Protein AF-A0A9D9EZY3-F1 (afdb_monomer_lite)

Foldseek 3Di:
DDKDKDFDDPVRLVLLLLLVLLLVQLPAPQLVVAPPVSNVVSVVLSVLSVVQNVCCLVVVDGDVVSSVVNVVVLVVQVPDDQVRCVSGPAGSVCSSVDDDPQKDKDWDQDPVVRFIWIWIAGSVRSMIIIGTD

Secondary structure (DSSP, 8-state):
---EEEE--HHHHHHHHHHHHHHHHTT-GGGGGS-HHHHHHHHHHHHHHHHHHHHHHHHS---HHHHHHHHHHHHHHHHS-GGGGTT-SS-GGGGGG-PPPSSEEEEEEETTTTEEEEEEEETTTTEEEEEE-

Sequence (133 aa):
MKPTTKILNDRDKILFEKALKFYFFARQVDVKKLSKDVGERLHYTGSVAYSLVITCAKTGSLKIEYMDFLNQELKTMLSSDEKIYQPLQIKPSEIDDIELMKETKISFFDEDEQADSELLYYPTQNVLELKKL

pLDDT: mean 91.63, std 5.87, range [51.66, 96.12]

Structure (mmCIF, N/CA/C/O backbone):
data_AF-A0A9D9EZY3-F1
#
_entry.id   AF-A0A9D9EZY3-F1
#
loop_
_atom_site.group_PDB
_atom_site.id
_atom_site.type_symbol
_atom_site.label_atom_id
_atom_site.label_alt_id
_atom_site.label_comp_id
_atom_site.label_asym_id
_atom_site.label_entity_id
_atom_site.label_seq_id
_atom_site.pdbx_PDB_ins_code
_atom_site.Cartn_x
_atom_site.Cartn_y
_atom_site.Cartn_z
_atom_site.occupancy
_atom_site.B_iso_or_equiv
_atom_site.auth_seq_id
_atom_site.auth_comp_id
_atom_site.auth_asym_id
_atom_site.auth_atom_id
_atom_site.pdbx_PDB_model_num
ATOM 1 N N . MET A 1 1 ? 6.772 9.356 -23.749 1.00 51.66 1 MET A N 1
ATOM 2 C CA . MET A 1 1 ? 7.873 8.417 -23.403 1.00 51.66 1 MET A CA 1
ATOM 3 C C . MET A 1 1 ? 7.312 7.005 -23.317 1.00 51.66 1 MET A C 1
ATOM 5 O O . MET A 1 1 ? 6.112 6.871 -23.126 1.00 51.66 1 MET A O 1
ATOM 9 N N . LYS A 1 2 ? 8.138 5.967 -23.506 1.00 57.28 2 LYS A N 1
ATOM 10 C CA . LYS A 1 2 ? 7.687 4.576 -23.340 1.00 57.28 2 LYS A CA 1
ATOM 11 C C . LYS A 1 2 ? 7.431 4.286 -21.852 1.00 57.28 2 LYS A C 1
ATOM 13 O O . LYS A 1 2 ? 8.177 4.823 -21.034 1.00 57.28 2 LYS A O 1
ATOM 18 N N . PRO A 1 3 ? 6.418 3.474 -21.512 1.00 70.69 3 PRO A N 1
ATOM 19 C CA . PRO A 1 3 ? 6.206 3.039 -20.139 1.00 70.69 3 PRO A CA 1
ATOM 20 C C . PRO A 1 3 ? 7.432 2.300 -19.604 1.00 70.69 3 PRO A C 1
ATOM 22 O O . PRO A 1 3 ? 8.080 1.546 -20.336 1.00 70.69 3 PRO A O 1
ATOM 25 N N . THR A 1 4 ? 7.741 2.518 -18.329 1.00 85.06 4 THR A N 1
ATOM 26 C CA . THR A 1 4 ? 8.796 1.774 -17.637 1.00 85.06 4 THR A CA 1
ATOM 27 C C . THR A 1 4 ? 8.178 0.508 -17.065 1.00 85.06 4 THR A C 1
ATOM 29 O O . THR A 1 4 ? 7.410 0.574 -16.109 1.00 85.06 4 THR A O 1
ATOM 32 N N . THR A 1 5 ? 8.510 -0.642 -17.649 1.00 89.19 5 THR A N 1
ATOM 33 C CA . THR A 1 5 ? 8.080 -1.954 -17.152 1.00 89.19 5 THR A CA 1
ATOM 34 C C . THR A 1 5 ? 9.163 -2.567 -16.269 1.00 89.19 5 THR A C 1
ATOM 36 O O . THR A 1 5 ? 10.340 -2.583 -16.636 1.00 89.19 5 THR A O 1
ATOM 39 N N . LYS A 1 6 ? 8.774 -3.099 -15.112 1.00 89.56 6 LYS A N 1
ATOM 40 C CA . LYS A 1 6 ? 9.639 -3.838 -14.190 1.00 89.56 6 LYS A CA 1
ATOM 41 C C . LYS A 1 6 ? 8.985 -5.166 -13.823 1.00 89.56 6 LYS A C 1
ATOM 43 O O . LYS A 1 6 ? 7.776 -5.228 -13.628 1.00 89.56 6 LYS A O 1
ATOM 48 N N . ILE A 1 7 ? 9.797 -6.211 -13.707 1.00 91.38 7 ILE A N 1
ATOM 49 C CA . ILE A 1 7 ? 9.372 -7.527 -13.221 1.00 91.38 7 ILE A CA 1
ATOM 50 C C . ILE A 1 7 ? 9.965 -7.697 -11.825 1.00 91.38 7 ILE A C 1
ATOM 52 O O . ILE A 1 7 ? 11.183 -7.611 -11.659 1.00 91.38 7 ILE A O 1
ATOM 56 N N . LEU A 1 8 ? 9.113 -7.897 -10.825 1.00 91.38 8 LEU A N 1
ATOM 57 C CA . LEU A 1 8 ? 9.537 -8.129 -9.449 1.00 91.38 8 LEU A CA 1
ATOM 58 C C . LEU A 1 8 ? 9.964 -9.588 -9.267 1.00 91.38 8 LEU A C 1
ATOM 60 O O . LEU A 1 8 ? 9.291 -10.506 -9.737 1.00 91.38 8 LEU A O 1
ATOM 64 N N . ASN A 1 9 ? 11.062 -9.803 -8.540 1.00 91.06 9 ASN A N 1
ATOM 65 C CA . ASN A 1 9 ? 11.367 -11.128 -7.997 1.00 91.06 9 ASN A CA 1
ATOM 66 C C . ASN A 1 9 ? 10.397 -11.466 -6.847 1.00 91.06 9 ASN A C 1
ATOM 68 O O . ASN A 1 9 ? 9.703 -10.587 -6.338 1.00 91.06 9 ASN A O 1
ATOM 72 N N . ASP A 1 10 ? 10.368 -12.725 -6.409 1.00 90.38 10 ASP A N 1
ATOM 73 C CA . ASP A 1 10 ? 9.402 -13.189 -5.401 1.00 90.38 10 ASP A CA 1
ATOM 74 C C . ASP A 1 10 ? 9.499 -12.435 -4.069 1.00 90.38 10 ASP A C 1
ATOM 76 O O . ASP A 1 10 ? 8.483 -12.112 -3.454 1.00 90.38 10 ASP A O 1
ATOM 80 N N . ARG A 1 11 ? 10.718 -12.101 -3.630 1.00 89.81 11 ARG A N 1
ATOM 81 C CA . ARG A 1 11 ? 10.928 -11.334 -2.398 1.00 89.81 11 ARG A CA 1
ATOM 82 C C . ARG A 1 11 ? 10.359 -9.924 -2.534 1.00 89.81 11 ARG A C 1
ATOM 84 O O . ARG A 1 11 ? 9.598 -9.488 -1.672 1.00 89.81 11 ARG A O 1
ATOM 91 N N . ASP A 1 12 ? 10.741 -9.209 -3.585 1.00 90.31 12 ASP A N 1
ATOM 92 C CA . ASP A 1 12 ? 10.307 -7.831 -3.808 1.00 90.31 12 ASP A CA 1
ATOM 93 C C . ASP A 1 12 ? 8.806 -7.771 -4.071 1.00 90.31 12 ASP A C 1
ATOM 95 O O . ASP A 1 12 ? 8.153 -6.847 -3.600 1.00 90.31 12 ASP A O 1
ATOM 99 N N . LYS A 1 13 ? 8.239 -8.792 -4.722 1.00 92.19 13 LYS A N 1
ATOM 100 C CA . LYS A 1 13 ? 6.794 -8.968 -4.868 1.00 92.19 13 LYS A CA 1
ATOM 101 C C . LYS A 1 13 ? 6.101 -8.971 -3.509 1.00 92.19 13 LYS A C 1
ATOM 103 O O . LYS A 1 13 ? 5.227 -8.143 -3.289 1.00 92.19 13 LYS A O 1
ATOM 108 N N . ILE A 1 14 ? 6.502 -9.856 -2.595 1.00 91.31 14 ILE A N 1
ATOM 109 C CA . ILE A 1 14 ? 5.865 -9.984 -1.272 1.00 91.31 14 ILE A CA 1
ATOM 110 C C . ILE A 1 14 ? 5.897 -8.650 -0.518 1.00 91.31 14 ILE A C 1
ATOM 112 O O . ILE A 1 14 ? 4.894 -8.211 0.042 1.00 91.31 14 ILE A O 1
ATOM 116 N N . LEU A 1 15 ? 7.053 -7.987 -0.510 1.00 91.62 15 LEU A N 1
ATOM 117 C CA . LEU A 1 15 ? 7.231 -6.721 0.202 1.00 91.62 15 LEU A CA 1
ATOM 118 C C . LEU A 1 15 ? 6.439 -5.580 -0.456 1.00 91.62 15 LEU A C 1
ATOM 120 O O . LEU A 1 15 ? 5.837 -4.763 0.241 1.00 91.62 15 LEU A O 1
ATOM 124 N N . PHE A 1 16 ? 6.405 -5.544 -1.786 1.00 94.12 16 PHE A N 1
ATOM 125 C CA . PHE A 1 16 ? 5.642 -4.570 -2.556 1.00 94.12 16 PHE A CA 1
ATOM 126 C C . PHE A 1 16 ? 4.131 -4.738 -2.355 1.00 94.12 16 PHE A C 1
ATOM 128 O O . PHE A 1 16 ? 3.434 -3.763 -2.077 1.00 94.12 16 PHE A O 1
ATOM 135 N N . GLU A 1 17 ? 3.622 -5.970 -2.425 1.00 95.06 17 GLU A N 1
ATOM 136 C CA . GLU A 1 17 ? 2.214 -6.274 -2.157 1.00 95.06 17 GLU A CA 1
ATOM 137 C C . GLU A 1 17 ? 1.835 -5.897 -0.725 1.00 95.06 17 GLU A C 1
ATOM 139 O O . GLU A 1 17 ? 0.780 -5.304 -0.511 1.00 95.06 17 GLU A O 1
ATOM 144 N N . LYS A 1 18 ? 2.713 -6.145 0.254 1.00 93.44 18 LYS A N 1
ATOM 145 C CA . LYS A 1 18 ? 2.489 -5.712 1.638 1.00 93.44 18 LYS A CA 1
ATOM 146 C C . LYS A 1 18 ? 2.330 -4.194 1.745 1.00 93.44 18 LYS A C 1
ATOM 148 O O . LYS A 1 18 ? 1.418 -3.723 2.421 1.00 93.44 18 LYS A O 1
ATOM 153 N N . ALA A 1 19 ? 3.178 -3.427 1.059 1.00 94.81 19 ALA A N 1
ATOM 154 C CA . ALA A 1 19 ? 3.069 -1.971 1.017 1.00 94.81 19 ALA A CA 1
ATOM 155 C C . ALA A 1 19 ? 1.764 -1.512 0.340 1.00 94.81 19 ALA A C 1
ATOM 157 O O . ALA A 1 19 ? 1.075 -0.639 0.867 1.00 94.81 19 ALA A O 1
ATOM 158 N N . LEU A 1 20 ? 1.374 -2.136 -0.777 1.00 95.38 20 LEU A N 1
ATOM 159 C CA . LEU A 1 20 ? 0.104 -1.852 -1.458 1.00 95.38 20 LEU A CA 1
ATOM 160 C C . LEU A 1 20 ? -1.114 -2.115 -0.569 1.00 95.38 20 LEU A C 1
ATOM 162 O O . LEU A 1 20 ? -2.001 -1.268 -0.469 1.00 95.38 20 LEU A O 1
ATOM 166 N N . LYS A 1 21 ? -1.161 -3.269 0.096 1.00 95.75 21 LYS A N 1
ATOM 167 C CA . LYS A 1 21 ? -2.257 -3.620 1.008 1.00 95.75 21 LYS A CA 1
ATOM 168 C C . LYS A 1 21 ? -2.369 -2.603 2.141 1.00 95.75 21 LYS A C 1
ATOM 170 O O . LYS A 1 21 ? -3.463 -2.128 2.435 1.00 95.75 21 LYS A O 1
ATOM 175 N N . PHE A 1 22 ? -1.236 -2.178 2.701 1.00 95.44 22 PHE A N 1
ATOM 176 C CA . PHE A 1 22 ? -1.2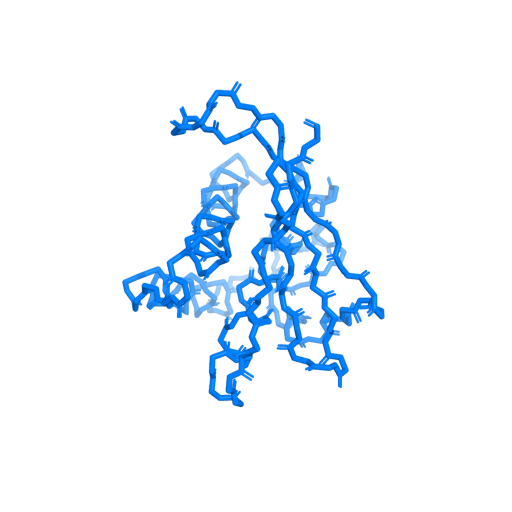02 -1.114 3.705 1.00 95.44 22 PHE A CA 1
ATOM 177 C C . PHE A 1 22 ? -1.732 0.221 3.189 1.00 95.44 22 PHE A C 1
ATOM 179 O O . PHE A 1 22 ? -2.495 0.901 3.877 1.00 95.44 22 PHE A O 1
ATOM 186 N N . TYR A 1 23 ? -1.330 0.598 1.975 1.00 95.56 23 TYR A N 1
ATOM 187 C CA . TYR A 1 23 ? -1.803 1.808 1.318 1.00 95.56 23 TYR A CA 1
ATOM 188 C C . TYR A 1 23 ? -3.331 1.800 1.169 1.00 95.56 23 TYR A C 1
ATOM 190 O O . TYR A 1 23 ? -3.981 2.794 1.498 1.00 95.56 23 TYR A O 1
ATOM 198 N N . PHE A 1 24 ? -3.921 0.680 0.744 1.00 94.25 24 PHE A N 1
ATOM 199 C CA . PHE A 1 24 ? -5.378 0.554 0.638 1.00 94.25 24 PHE A CA 1
ATOM 200 C C . PHE A 1 24 ? -6.069 0.553 1.999 1.00 94.25 24 PHE A C 1
ATOM 202 O O . PHE A 1 24 ? -7.048 1.279 2.184 1.00 94.25 24 PHE A O 1
ATOM 209 N N . PHE A 1 25 ? -5.528 -0.179 2.973 1.00 95.62 25 PHE A N 1
ATOM 210 C CA . PHE A 1 25 ? -6.026 -0.190 4.346 1.00 95.62 25 PHE A CA 1
ATOM 211 C C . PHE A 1 25 ? -6.097 1.219 4.950 1.00 95.62 25 PHE A C 1
ATOM 213 O O . PHE A 1 25 ? -7.113 1.588 5.538 1.00 95.62 25 PHE A O 1
ATOM 220 N N . ALA A 1 26 ? -5.057 2.036 4.764 1.00 94.94 26 ALA A N 1
ATOM 221 C CA . ALA A 1 26 ? -4.997 3.401 5.286 1.00 94.94 26 ALA A CA 1
ATOM 222 C C . ALA A 1 26 ? -5.950 4.382 4.575 1.00 94.94 26 ALA A C 1
ATOM 224 O O . ALA A 1 26 ? -6.168 5.493 5.060 1.00 94.94 26 ALA A O 1
ATOM 225 N N . ARG A 1 27 ? -6.517 3.997 3.426 1.00 92.31 27 ARG A N 1
ATOM 226 C CA . ARG A 1 27 ? -7.409 4.833 2.603 1.00 92.31 27 ARG A CA 1
ATOM 227 C C . ARG A 1 27 ? -8.864 4.380 2.617 1.00 92.31 27 ARG A C 1
ATOM 229 O O . ARG A 1 27 ? -9.681 4.971 1.909 1.00 92.31 27 ARG A O 1
ATOM 236 N N . GLN A 1 28 ? -9.209 3.368 3.413 1.00 93.44 28 GLN A N 1
ATOM 237 C CA . GLN A 1 28 ? -10.604 2.974 3.587 1.00 93.44 28 GLN A CA 1
ATOM 238 C C . GLN A 1 28 ? -11.436 4.153 4.122 1.00 93.44 28 GLN A C 1
ATOM 240 O O . GLN A 1 28 ? -10.973 4.961 4.931 1.00 93.44 28 GLN A O 1
ATOM 245 N N . VAL A 1 29 ? -12.688 4.252 3.668 1.00 87.12 29 VAL A N 1
ATOM 246 C CA . VAL A 1 29 ? -13.569 5.404 3.939 1.00 87.12 29 VAL A CA 1
ATOM 247 C C . VAL A 1 29 ? -13.773 5.640 5.437 1.00 87.12 29 VAL A C 1
ATOM 249 O O . VAL A 1 29 ? -13.959 6.781 5.864 1.00 87.12 29 VAL A O 1
ATOM 252 N N . ASP A 1 30 ? -13.724 4.579 6.236 1.00 91.31 30 ASP A N 1
ATOM 253 C CA . ASP A 1 30 ? -13.989 4.615 7.670 1.00 91.31 30 ASP A CA 1
ATOM 254 C C . ASP A 1 30 ? -12.851 5.190 8.518 1.00 91.31 30 ASP A C 1
ATOM 256 O O . ASP A 1 30 ? -13.081 5.504 9.684 1.00 91.31 30 ASP A O 1
ATOM 260 N N . VAL A 1 31 ? -11.660 5.432 7.954 1.00 89.12 31 VAL A N 1
ATOM 261 C CA . VAL A 1 31 ? -10.544 6.077 8.681 1.00 89.12 31 VAL A CA 1
ATOM 262 C C . VAL A 1 31 ? -10.954 7.440 9.241 1.00 89.12 31 VAL A C 1
ATOM 264 O O . VAL A 1 31 ? -10.556 7.800 10.344 1.00 89.12 31 VAL A O 1
ATOM 267 N N . LYS A 1 32 ? -11.843 8.167 8.551 1.00 90.94 32 LYS A N 1
ATOM 268 C CA . LYS A 1 32 ? -12.386 9.457 9.018 1.00 90.94 32 LYS A CA 1
ATOM 269 C C . LYS A 1 32 ? -13.250 9.364 10.285 1.00 90.94 32 LYS A C 1
ATOM 271 O O . LYS A 1 32 ? -13.601 10.394 10.847 1.00 90.94 32 LYS A O 1
ATOM 276 N N . LYS A 1 33 ? -13.663 8.154 10.680 1.00 93.62 33 LYS A N 1
ATOM 277 C CA . LYS A 1 33 ? -14.467 7.888 11.885 1.00 93.62 33 LYS A CA 1
ATOM 278 C C . LYS A 1 33 ? -13.598 7.606 13.114 1.00 93.62 33 LYS A C 1
ATOM 280 O O . LYS A 1 33 ? -14.136 7.476 14.211 1.00 93.62 33 LYS A O 1
ATOM 285 N N . LEU A 1 34 ? -12.286 7.464 12.934 1.00 93.88 34 LEU A N 1
ATOM 286 C CA . LEU A 1 34 ? -11.343 7.277 14.029 1.00 93.88 34 LEU A CA 1
ATOM 287 C C . LEU A 1 34 ? -11.126 8.584 14.796 1.00 93.88 34 LEU A C 1
ATOM 289 O O . LEU A 1 34 ? -11.465 9.670 14.322 1.00 93.88 34 LEU A O 1
ATOM 293 N N . SER A 1 35 ? -10.529 8.479 15.985 1.00 94.81 35 SER A N 1
ATOM 294 C CA . SER A 1 35 ? -10.028 9.666 16.676 1.00 94.81 35 SER A CA 1
ATOM 295 C C . SER A 1 35 ? -8.990 10.379 15.808 1.00 94.81 35 SER A C 1
ATOM 297 O O . SER A 1 35 ? -8.288 9.749 15.014 1.00 94.81 35 SER A O 1
ATOM 299 N N . LYS A 1 36 ? -8.887 11.702 15.975 1.00 94.00 36 LYS A N 1
ATOM 300 C CA . LYS A 1 36 ? -7.992 12.547 15.177 1.00 94.00 36 LYS A CA 1
ATOM 301 C C . LYS A 1 36 ? -6.558 12.006 15.156 1.00 94.00 36 LYS A C 1
ATOM 303 O O . LYS A 1 36 ? -6.027 11.783 14.076 1.00 94.00 36 LYS A O 1
ATOM 308 N N . ASP A 1 37 ? -5.995 11.702 16.323 1.00 94.06 37 ASP A N 1
ATOM 309 C CA . ASP A 1 37 ? -4.611 11.227 16.446 1.00 94.06 37 ASP A CA 1
ATOM 310 C C . ASP A 1 37 ? -4.379 9.896 15.710 1.00 94.06 37 ASP A C 1
ATOM 312 O O . ASP A 1 37 ? -3.366 9.707 15.037 1.00 94.06 37 ASP A O 1
ATOM 316 N N . VAL A 1 38 ? -5.335 8.964 15.796 1.00 93.94 38 VAL A N 1
ATOM 317 C CA . VAL A 1 38 ? -5.229 7.657 15.128 1.00 93.94 38 VAL A CA 1
ATOM 318 C C . VAL A 1 38 ? -5.426 7.810 13.621 1.00 93.94 38 VAL A C 1
ATOM 320 O O . VAL A 1 38 ? -4.713 7.178 12.841 1.00 93.94 38 VAL A O 1
ATOM 323 N N . GLY A 1 39 ? -6.357 8.667 13.201 1.00 94.62 39 GLY A N 1
ATOM 324 C CA . GLY A 1 39 ? -6.579 8.999 11.797 1.00 94.62 39 GLY A CA 1
ATOM 325 C C . GLY A 1 39 ? -5.357 9.659 11.156 1.00 94.62 39 GLY A C 1
ATOM 326 O O . GLY A 1 39 ? -4.950 9.253 10.070 1.00 94.62 39 GLY A O 1
ATOM 327 N N . GLU A 1 40 ? -4.726 10.620 11.835 1.00 94.38 40 GLU A N 1
ATOM 328 C CA . GLU A 1 40 ? -3.495 11.280 11.378 1.00 94.38 40 GLU A CA 1
ATOM 329 C C . GLU A 1 40 ? -2.328 10.295 11.282 1.00 94.38 40 GLU A C 1
ATOM 331 O O . GLU A 1 40 ? -1.622 10.272 10.271 1.00 94.38 40 GLU A O 1
ATOM 336 N N . ARG A 1 41 ? -2.170 9.418 12.280 1.00 94.56 41 ARG A N 1
ATOM 337 C CA . ARG A 1 41 ? -1.163 8.354 12.248 1.00 94.56 41 ARG A CA 1
ATOM 338 C C . ARG A 1 41 ? -1.371 7.417 11.060 1.00 94.56 41 ARG A C 1
ATOM 340 O O . ARG A 1 41 ? -0.430 7.165 10.316 1.00 94.56 41 ARG A O 1
ATOM 347 N N . LEU A 1 42 ? -2.598 6.945 10.832 1.00 94.88 42 LEU A N 1
ATOM 348 C CA . LEU A 1 42 ? -2.917 6.095 9.679 1.00 94.88 42 LEU A CA 1
ATOM 349 C C . LEU A 1 42 ? -2.695 6.810 8.350 1.00 94.88 42 LEU A C 1
ATOM 351 O O . LEU A 1 42 ? -2.176 6.205 7.415 1.00 94.88 42 LEU A O 1
ATOM 355 N N . HIS A 1 43 ? -3.045 8.091 8.266 1.00 94.31 43 HIS A N 1
ATOM 356 C CA . HIS A 1 43 ? -2.810 8.894 7.074 1.00 94.31 43 HIS A CA 1
ATOM 357 C C . HIS A 1 43 ? -1.314 9.022 6.755 1.00 94.31 43 HIS A C 1
ATOM 359 O O . HIS A 1 43 ? -0.902 8.831 5.605 1.00 94.31 43 HIS A O 1
ATOM 365 N N . TYR A 1 44 ? -0.491 9.290 7.770 1.00 95.38 44 TYR A N 1
ATOM 366 C CA . TYR A 1 44 ? 0.961 9.326 7.625 1.00 95.38 44 TYR A CA 1
ATOM 367 C C . TYR A 1 44 ? 1.509 7.962 7.192 1.00 95.38 44 TYR A C 1
ATOM 369 O O . TYR A 1 44 ? 2.249 7.872 6.212 1.00 95.38 44 TYR A O 1
ATOM 377 N N . THR A 1 45 ? 1.071 6.881 7.835 1.00 95.00 45 THR A N 1
ATOM 378 C CA . THR A 1 45 ? 1.485 5.516 7.487 1.00 95.00 45 THR A CA 1
ATOM 379 C C . THR A 1 45 ? 1.089 5.133 6.060 1.00 95.00 45 THR A C 1
ATOM 381 O O . THR A 1 45 ? 1.899 4.570 5.322 1.00 95.00 45 THR A O 1
ATOM 384 N N . GLY A 1 46 ? -0.112 5.514 5.617 1.00 95.44 46 GLY A N 1
ATOM 385 C CA . GLY A 1 46 ? -0.549 5.360 4.229 1.00 95.44 46 GLY A CA 1
ATOM 386 C C . GLY A 1 46 ? 0.315 6.146 3.241 1.00 95.44 46 GLY A C 1
ATOM 387 O O . GLY A 1 46 ? 0.617 5.644 2.159 1.00 95.44 46 GLY A O 1
ATOM 388 N N . SER A 1 47 ? 0.768 7.343 3.621 1.00 94.38 47 SER A N 1
ATOM 389 C CA . SER A 1 47 ? 1.699 8.150 2.820 1.00 94.38 47 SER A CA 1
ATOM 390 C C . SER A 1 47 ? 3.082 7.500 2.706 1.00 94.38 47 SER A C 1
ATOM 392 O O . SER A 1 47 ? 3.666 7.502 1.625 1.00 94.38 47 SER A O 1
ATOM 394 N N . VAL A 1 48 ? 3.594 6.874 3.770 1.00 95.44 48 VAL A N 1
ATOM 395 C CA . VAL A 1 48 ? 4.859 6.115 3.713 1.00 95.44 48 VAL A CA 1
ATOM 396 C C . VAL A 1 48 ? 4.727 4.888 2.806 1.00 95.44 48 VAL A C 1
ATOM 398 O O . VAL A 1 48 ? 5.599 4.645 1.970 1.00 95.44 48 VAL A O 1
ATOM 401 N N . ALA A 1 49 ? 3.620 4.144 2.912 1.00 95.81 49 ALA A N 1
ATOM 402 C CA . ALA A 1 49 ? 3.332 3.006 2.036 1.00 95.81 49 ALA A CA 1
ATOM 403 C C . ALA A 1 49 ? 3.252 3.423 0.562 1.00 95.81 49 ALA A C 1
ATOM 405 O O . ALA A 1 49 ? 3.852 2.786 -0.305 1.00 95.81 49 ALA A O 1
ATOM 406 N N . TYR A 1 50 ? 2.577 4.540 0.293 1.00 93.94 50 TYR A N 1
ATOM 407 C CA . TYR A 1 50 ? 2.527 5.158 -1.025 1.00 93.94 50 TYR A CA 1
ATOM 408 C C . TYR A 1 50 ? 3.929 5.508 -1.550 1.00 93.94 50 TYR A C 1
ATOM 410 O O . TYR A 1 50 ? 4.306 5.062 -2.635 1.00 93.94 50 TYR A O 1
ATOM 418 N N . SER A 1 51 ? 4.735 6.234 -0.772 1.00 92.56 51 SER A N 1
ATOM 419 C CA . SER A 1 51 ? 6.093 6.627 -1.166 1.00 92.56 51 SER A CA 1
ATOM 420 C C . SER A 1 51 ? 6.977 5.424 -1.475 1.00 92.56 51 SER A C 1
ATOM 422 O O . SER A 1 51 ? 7.747 5.451 -2.436 1.00 92.56 51 SER A O 1
ATOM 424 N N . LEU A 1 52 ? 6.850 4.342 -0.706 1.00 94.00 52 LEU A N 1
ATOM 425 C CA . LEU A 1 52 ? 7.563 3.097 -0.961 1.00 94.00 52 LEU A CA 1
ATOM 426 C C . LEU A 1 52 ? 7.154 2.455 -2.294 1.00 94.00 52 LEU A C 1
ATOM 428 O O . LEU A 1 52 ? 8.028 2.063 -3.069 1.00 94.00 52 LEU A O 1
ATOM 432 N N . VAL A 1 53 ? 5.851 2.370 -2.568 1.00 94.06 53 VAL A N 1
ATOM 433 C CA . VAL A 1 53 ? 5.303 1.806 -3.812 1.00 94.06 53 VAL A CA 1
ATOM 434 C C . VAL A 1 53 ? 5.788 2.599 -5.028 1.00 94.06 53 VAL A C 1
ATOM 436 O O . VAL A 1 53 ? 6.319 2.011 -5.974 1.00 94.06 53 VAL A O 1
ATOM 439 N N . ILE A 1 54 ? 5.693 3.931 -4.985 1.00 90.75 54 ILE A N 1
ATOM 440 C CA . ILE A 1 54 ? 6.153 4.797 -6.080 1.00 90.75 54 ILE A CA 1
ATOM 441 C C . ILE A 1 54 ? 7.671 4.723 -6.248 1.00 90.75 54 ILE A C 1
ATOM 443 O O . ILE A 1 54 ? 8.160 4.581 -7.370 1.00 90.75 54 ILE A O 1
ATOM 447 N N . THR A 1 55 ? 8.429 4.753 -5.148 1.00 90.31 55 THR A N 1
ATOM 448 C CA . THR A 1 55 ? 9.893 4.620 -5.197 1.00 90.31 55 THR A CA 1
ATOM 449 C C . THR A 1 55 ? 10.285 3.306 -5.857 1.00 90.31 55 THR A C 1
ATOM 451 O O . THR A 1 55 ? 11.097 3.312 -6.778 1.00 90.31 55 THR A O 1
ATOM 454 N N . CYS A 1 56 ? 9.662 2.192 -5.465 1.00 91.06 56 CYS A N 1
ATOM 455 C CA . CYS A 1 56 ? 9.907 0.888 -6.074 1.00 91.06 56 CYS A CA 1
ATOM 456 C C . CYS A 1 56 ? 9.618 0.902 -7.582 1.00 91.06 56 CYS A C 1
ATOM 458 O O . CYS A 1 56 ? 10.432 0.423 -8.372 1.00 91.06 56 CYS A O 1
ATOM 460 N N . ALA A 1 57 ? 8.515 1.514 -8.011 1.00 89.44 57 ALA A N 1
ATOM 461 C CA . ALA A 1 57 ? 8.178 1.605 -9.429 1.00 89.44 57 ALA A CA 1
ATOM 462 C C . ALA A 1 57 ? 9.144 2.484 -10.236 1.00 89.44 57 ALA A C 1
ATOM 464 O O . ALA A 1 57 ? 9.442 2.158 -11.384 1.00 89.44 57 ALA A O 1
ATOM 465 N N . LYS A 1 58 ? 9.689 3.553 -9.646 1.00 87.69 58 LYS A N 1
ATOM 466 C CA . LYS A 1 58 ? 10.699 4.409 -10.287 1.00 87.69 58 LYS A CA 1
ATOM 467 C C . LYS A 1 58 ? 12.069 3.728 -10.326 1.00 87.69 58 LYS A C 1
ATOM 469 O O . LYS A 1 58 ? 12.645 3.485 -11.389 1.00 87.69 58 LYS A O 1
ATOM 474 N N . THR A 1 59 ? 12.594 3.358 -9.163 1.00 87.50 59 THR A N 1
ATOM 475 C CA . THR A 1 59 ? 13.989 2.921 -9.004 1.00 87.50 59 THR A CA 1
ATOM 476 C C . THR A 1 59 ? 14.171 1.418 -9.194 1.00 87.50 59 THR A C 1
ATOM 478 O O . THR A 1 59 ? 15.266 0.966 -9.511 1.00 87.50 59 THR A O 1
ATOM 481 N N . GLY A 1 60 ? 13.113 0.620 -9.044 1.00 85.12 60 GLY A N 1
ATOM 482 C CA . GLY A 1 60 ? 13.188 -0.843 -8.975 1.00 85.12 60 GLY A CA 1
ATOM 483 C C . GLY A 1 60 ? 13.723 -1.373 -7.646 1.00 85.12 60 GLY A C 1
ATOM 484 O O . GLY A 1 60 ? 14.071 -2.543 -7.571 1.00 85.12 60 GLY A O 1
ATOM 485 N N . SER A 1 61 ? 13.829 -0.530 -6.617 1.00 85.94 61 SER A N 1
ATOM 486 C CA . SER A 1 61 ? 14.334 -0.918 -5.297 1.00 85.94 61 SER A CA 1
ATOM 487 C C . SER A 1 61 ? 13.375 -0.494 -4.191 1.00 85.94 61 SER A C 1
ATOM 489 O O . SER A 1 61 ? 12.912 0.646 -4.146 1.00 85.94 61 SER A O 1
ATOM 491 N N . LEU A 1 62 ? 13.099 -1.419 -3.274 1.00 88.25 62 LEU A N 1
ATOM 492 C CA . LEU A 1 62 ? 12.345 -1.146 -2.055 1.00 88.25 62 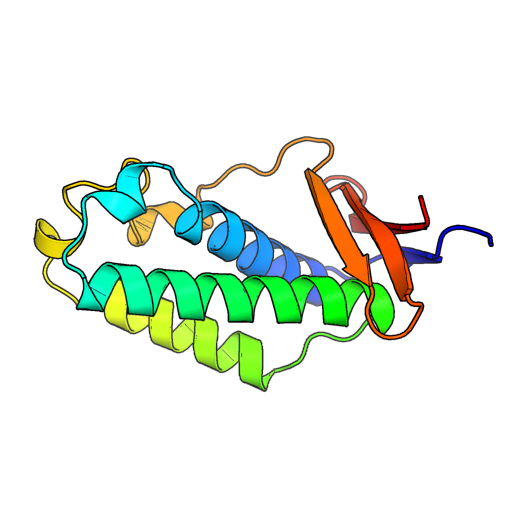L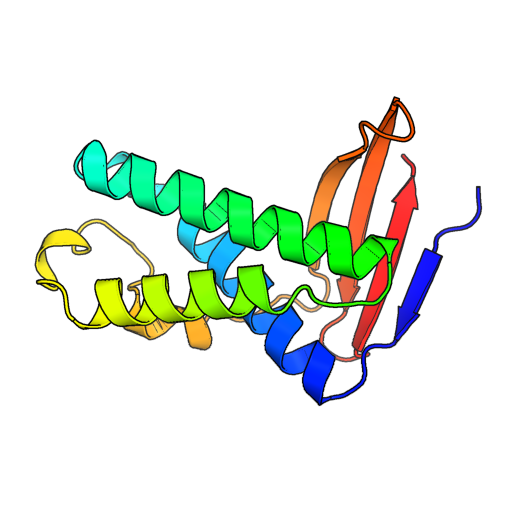EU A CA 1
ATOM 493 C C . LEU A 1 62 ? 13.274 -0.547 -0.998 1.00 88.25 62 LEU A C 1
ATOM 495 O O . LEU A 1 62 ? 14.343 -1.088 -0.707 1.00 88.25 62 LEU A O 1
ATOM 499 N N . LYS A 1 63 ? 12.861 0.573 -0.405 1.00 91.12 63 LYS A N 1
ATOM 500 C CA . LYS A 1 63 ? 13.588 1.208 0.696 1.00 91.12 63 LYS A CA 1
ATOM 501 C C . LYS A 1 63 ? 13.282 0.464 1.992 1.00 91.12 63 LYS A C 1
ATOM 503 O O . LYS A 1 63 ? 12.142 0.461 2.452 1.00 91.12 63 LYS A O 1
ATOM 508 N N . ILE A 1 64 ? 14.307 -0.166 2.567 1.00 88.88 64 ILE A N 1
ATOM 509 C CA . ILE A 1 64 ? 14.186 -0.981 3.786 1.00 88.88 64 ILE A CA 1
ATOM 510 C C . ILE A 1 64 ? 13.639 -0.146 4.950 1.00 88.88 64 ILE A C 1
ATOM 512 O O . ILE A 1 64 ? 12.760 -0.612 5.660 1.00 88.88 64 ILE A O 1
ATOM 516 N N . GLU A 1 65 ? 14.058 1.114 5.075 1.00 92.25 65 GLU A N 1
ATOM 517 C CA . GLU A 1 65 ? 13.602 2.024 6.136 1.00 92.25 65 GLU A CA 1
ATOM 518 C C . GLU A 1 65 ? 12.074 2.195 6.146 1.00 92.25 65 GLU A C 1
ATOM 520 O O . GLU A 1 65 ? 11.447 2.184 7.204 1.00 92.25 65 GLU A O 1
ATOM 525 N N . TYR A 1 66 ? 11.451 2.297 4.967 1.00 93.75 66 TYR A N 1
ATOM 526 C CA . TYR A 1 66 ? 9.994 2.385 4.859 1.00 93.75 66 TYR A CA 1
ATOM 527 C C . TYR A 1 66 ? 9.326 1.053 5.200 1.00 93.75 66 TYR A C 1
ATOM 529 O O . TYR A 1 66 ? 8.293 1.044 5.862 1.00 93.75 66 TYR A O 1
ATOM 537 N N . MET A 1 67 ? 9.920 -0.079 4.811 1.00 92.38 67 MET A N 1
ATOM 538 C CA . MET A 1 67 ? 9.410 -1.398 5.203 1.00 92.38 67 MET A CA 1
ATOM 539 C C . MET A 1 67 ? 9.451 -1.599 6.718 1.00 92.38 67 MET A C 1
ATOM 541 O O . MET A 1 67 ? 8.483 -2.093 7.295 1.00 92.38 67 MET A O 1
ATOM 545 N N . ASP A 1 68 ? 10.549 -1.216 7.365 1.00 94.31 68 ASP A N 1
ATOM 546 C CA . ASP A 1 68 ? 10.714 -1.334 8.812 1.00 94.31 68 ASP A CA 1
ATOM 547 C C . ASP A 1 68 ? 9.709 -0.454 9.551 1.00 94.31 68 ASP A C 1
ATOM 549 O O . ASP A 1 68 ? 9.046 -0.930 10.476 1.00 94.31 68 ASP A O 1
ATOM 553 N N . PHE A 1 69 ? 9.508 0.778 9.074 1.00 95.50 69 PHE A N 1
ATOM 554 C CA . PHE A 1 69 ? 8.467 1.666 9.578 1.00 95.50 69 PHE A CA 1
ATOM 555 C C . PHE A 1 69 ? 7.072 1.031 9.469 1.00 95.50 69 PHE A C 1
ATOM 557 O O . PHE A 1 69 ? 6.372 0.909 10.473 1.00 95.50 69 PHE A O 1
ATOM 564 N N . LEU A 1 70 ? 6.674 0.551 8.284 1.00 95.62 70 LEU A N 1
ATOM 565 C CA . LEU A 1 70 ? 5.356 -0.070 8.083 1.00 95.62 70 LEU A CA 1
ATOM 566 C C . LEU A 1 70 ? 5.169 -1.321 8.951 1.00 95.62 70 LEU A C 1
ATOM 568 O O . LEU A 1 70 ? 4.095 -1.548 9.507 1.00 95.62 70 LEU A O 1
ATOM 572 N N . ASN A 1 71 ? 6.219 -2.128 9.109 1.00 94.31 71 ASN A N 1
ATOM 573 C CA . ASN A 1 71 ? 6.195 -3.299 9.982 1.00 94.31 71 ASN A CA 1
ATOM 574 C C . ASN A 1 71 ? 6.025 -2.911 11.457 1.00 94.31 71 ASN A C 1
ATOM 576 O O . ASN A 1 71 ? 5.305 -3.592 12.189 1.00 94.31 71 ASN A O 1
ATOM 580 N N . GLN A 1 72 ? 6.685 -1.846 11.910 1.00 96.12 72 GLN A N 1
ATOM 581 C CA . GLN A 1 72 ? 6.545 -1.335 13.271 1.00 96.12 72 GLN A CA 1
ATOM 582 C C . GLN A 1 72 ? 5.148 -0.757 13.518 1.00 96.12 72 GLN A C 1
ATOM 584 O O . GLN A 1 72 ? 4.554 -1.015 14.568 1.00 96.12 72 GLN A O 1
ATOM 589 N N . GLU A 1 73 ? 4.596 -0.035 12.546 1.00 95.69 73 GLU A N 1
ATOM 590 C CA . GLU A 1 73 ? 3.227 0.471 12.604 1.00 95.69 73 GLU A CA 1
ATOM 591 C C . GLU A 1 73 ? 2.223 -0.675 12.695 1.00 95.69 73 GLU A C 1
ATOM 593 O O . GLU A 1 73 ? 1.388 -0.676 13.598 1.00 95.69 73 GLU A O 1
ATOM 598 N N . LEU A 1 74 ? 2.362 -1.706 11.855 1.00 95.00 74 LEU A N 1
ATOM 599 C CA . LEU A 1 74 ? 1.516 -2.898 11.921 1.00 95.00 74 LEU A CA 1
ATOM 600 C C . LEU A 1 74 ? 1.555 -3.544 13.302 1.00 95.00 74 LEU A C 1
ATOM 602 O O . LEU A 1 74 ? 0.513 -3.766 13.910 1.00 95.00 74 LEU A O 1
ATOM 606 N N . LYS A 1 75 ? 2.760 -3.798 13.826 1.00 95.94 75 LYS A N 1
ATOM 607 C CA . LYS A 1 75 ? 2.939 -4.372 15.166 1.00 95.94 75 LYS A CA 1
ATOM 608 C C . LYS A 1 75 ? 2.269 -3.517 16.234 1.00 95.94 75 LYS A C 1
ATOM 610 O O . LYS A 1 75 ? 1.605 -4.062 17.108 1.00 95.94 75 LYS A O 1
ATOM 615 N N . THR A 1 76 ? 2.404 -2.194 16.140 1.00 95.12 76 THR A N 1
ATOM 616 C CA . THR A 1 76 ? 1.786 -1.281 17.104 1.00 95.12 76 THR A CA 1
ATOM 617 C C . THR A 1 76 ? 0.264 -1.370 17.047 1.00 95.12 76 THR A C 1
ATOM 619 O O . THR A 1 76 ? -0.374 -1.485 18.094 1.00 95.12 76 THR A O 1
ATOM 622 N N . MET A 1 77 ? -0.324 -1.380 15.847 1.00 94.62 77 MET A N 1
ATOM 623 C CA . MET A 1 77 ? -1.773 -1.521 15.676 1.00 94.62 77 MET A CA 1
ATOM 624 C C . MET A 1 77 ? -2.282 -2.864 16.209 1.00 94.62 77 MET A C 1
ATOM 626 O O . MET A 1 77 ? -3.275 -2.884 16.925 1.00 94.62 77 MET A O 1
ATOM 630 N N . LEU A 1 78 ? -1.572 -3.963 15.931 1.00 94.38 78 LEU A N 1
ATOM 631 C CA . LEU A 1 78 ? -1.917 -5.303 16.425 1.00 94.38 78 LEU A CA 1
ATOM 632 C C . LEU A 1 78 ? -1.794 -5.437 17.949 1.00 94.38 78 LEU A C 1
ATOM 634 O O . LEU A 1 78 ? -2.482 -6.255 18.546 1.00 94.38 78 LEU A O 1
ATOM 638 N N . SER A 1 79 ? -0.922 -4.651 18.584 1.00 95.56 79 SER A N 1
ATOM 639 C CA . SER A 1 79 ? -0.782 -4.613 20.048 1.00 95.56 79 SER A CA 1
ATOM 640 C C . SER A 1 79 ? -1.726 -3.631 20.752 1.00 95.56 79 SER A C 1
ATOM 642 O O . SER A 1 79 ? -1.756 -3.588 21.980 1.00 95.56 79 SER A O 1
ATOM 644 N N . SER A 1 80 ? -2.441 -2.798 19.995 1.00 93.44 80 SER A N 1
ATOM 645 C CA . SER A 1 80 ? -3.336 -1.775 20.540 1.00 93.44 80 SER A CA 1
ATOM 646 C C . SER A 1 80 ? -4.715 -2.360 20.868 1.00 93.44 80 SER A C 1
ATOM 648 O O . SER A 1 80 ? -5.074 -3.427 20.380 1.00 93.44 80 SER A O 1
ATOM 650 N N . ASP A 1 81 ? -5.511 -1.654 21.679 1.00 93.75 81 ASP A N 1
ATOM 651 C CA . ASP A 1 81 ? -6.893 -2.065 21.968 1.00 93.75 81 ASP A CA 1
ATOM 652 C C . ASP A 1 81 ? -7.716 -2.106 20.667 1.00 93.75 81 ASP A C 1
ATOM 654 O O . ASP A 1 81 ? -7.838 -1.099 19.962 1.00 93.75 81 ASP A O 1
ATOM 658 N N . GLU A 1 82 ? -8.311 -3.261 20.362 1.00 89.25 82 GLU A N 1
ATOM 659 C CA . GLU A 1 82 ? -9.148 -3.485 19.178 1.00 89.25 82 GLU A CA 1
ATOM 660 C C . GLU A 1 82 ? -10.290 -2.464 19.057 1.00 89.25 82 GLU A C 1
ATOM 662 O O . GLU A 1 82 ? -10.724 -2.132 17.948 1.00 89.25 82 GLU A O 1
ATOM 667 N N . LYS A 1 83 ? -10.753 -1.903 20.183 1.00 93.12 83 LYS A N 1
ATOM 668 C CA . LYS A 1 83 ? -11.786 -0.859 20.210 1.00 93.12 83 LYS A CA 1
ATOM 669 C C . LYS A 1 83 ? -11.377 0.409 19.473 1.00 93.12 83 LYS A C 1
ATOM 671 O O . LYS A 1 83 ? -12.252 1.112 18.976 1.00 93.12 83 LYS A O 1
ATOM 676 N N . ILE A 1 84 ? -10.081 0.693 19.361 1.00 94.38 84 ILE A N 1
ATOM 677 C CA . ILE A 1 84 ? -9.572 1.845 18.607 1.00 94.38 84 ILE A CA 1
ATOM 678 C C . ILE A 1 84 ? -9.950 1.715 17.130 1.00 94.38 84 ILE A C 1
ATOM 680 O O . ILE A 1 84 ? -10.366 2.690 16.510 1.00 94.38 84 ILE A O 1
ATOM 684 N N . TYR A 1 85 ? -9.867 0.501 16.582 1.00 94.44 85 TYR A N 1
ATOM 685 C CA . TYR A 1 85 ? -10.101 0.210 15.167 1.00 94.44 85 TYR A CA 1
ATOM 686 C C . TYR A 1 85 ? -11.496 -0.368 14.892 1.00 94.44 85 TYR A C 1
ATOM 688 O O . TYR A 1 85 ? -11.792 -0.762 13.763 1.00 94.44 85 TYR A O 1
ATOM 696 N N . GLN A 1 86 ? -12.389 -0.395 15.889 1.00 93.69 86 GLN A N 1
ATOM 697 C CA . GLN A 1 86 ? -13.800 -0.788 15.743 1.00 93.69 86 GLN A CA 1
ATOM 698 C C . GLN A 1 86 ? -14.508 -0.119 14.551 1.00 93.69 86 GLN A C 1
ATOM 700 O O . GLN A 1 86 ? -15.199 -0.840 13.832 1.00 93.69 86 GLN A O 1
ATOM 705 N N . PRO A 1 87 ? -14.314 1.187 14.270 1.00 94.44 87 PRO A N 1
ATOM 706 C CA . PRO A 1 87 ? -14.989 1.836 13.148 1.00 94.44 87 PRO A CA 1
ATOM 707 C C . PRO A 1 87 ? -14.547 1.354 11.763 1.00 94.44 87 PRO A C 1
ATOM 709 O O . PRO A 1 87 ? -15.295 1.553 10.811 1.00 94.44 87 PRO A O 1
ATOM 712 N N . LEU A 1 88 ? -13.351 0.764 11.635 1.00 94.56 88 LEU A N 1
ATOM 713 C CA . LEU A 1 88 ? -12.794 0.345 10.347 1.00 94.56 88 LEU A CA 1
ATOM 714 C C . LEU A 1 88 ? -13.523 -0.876 9.786 1.00 94.56 88 LEU A C 1
ATOM 716 O O . LEU A 1 88 ? -13.829 -1.803 10.534 1.00 94.56 88 LEU A O 1
ATOM 720 N N . GLN A 1 89 ? -13.752 -0.906 8.476 1.00 93.94 89 GLN A N 1
ATOM 721 C CA . GLN A 1 89 ? -14.285 -2.091 7.809 1.00 93.94 89 GLN A CA 1
ATOM 722 C C . GLN A 1 89 ? -13.243 -3.212 7.763 1.00 93.94 89 GLN A C 1
ATOM 724 O O . GLN A 1 89 ? -13.573 -4.352 8.062 1.00 93.94 89 GLN A O 1
ATOM 7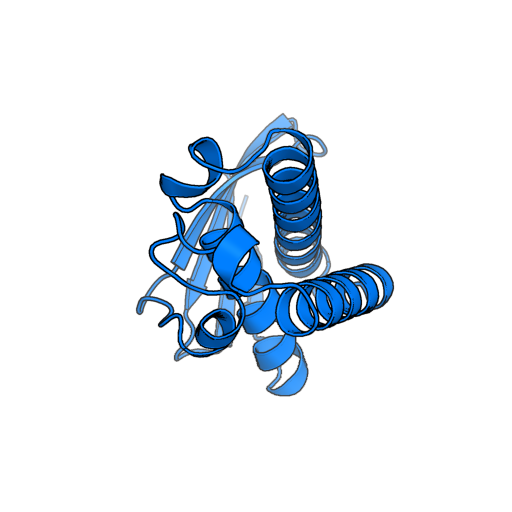29 N N . ILE A 1 90 ? -12.001 -2.872 7.418 1.00 94.38 90 ILE A N 1
ATOM 730 C CA . ILE A 1 90 ? -10.861 -3.792 7.428 1.00 94.38 90 ILE A CA 1
ATOM 731 C C . ILE A 1 90 ? -10.074 -3.523 8.704 1.00 94.38 90 ILE A C 1
ATOM 733 O O . ILE A 1 90 ? -9.671 -2.379 8.946 1.00 94.38 90 ILE A O 1
ATOM 737 N N . LYS A 1 91 ? -9.854 -4.546 9.527 1.00 95.19 91 LYS A N 1
ATOM 738 C CA . LYS A 1 91 ? -9.063 -4.452 10.760 1.00 95.19 91 LYS A CA 1
ATOM 739 C C . LYS A 1 91 ? -7.563 -4.560 10.474 1.00 95.19 91 LYS A C 1
ATOM 741 O O . LYS A 1 91 ? -7.170 -5.141 9.466 1.00 95.19 91 LYS A O 1
ATOM 746 N N . PRO A 1 92 ? -6.695 -4.061 11.377 1.00 94.62 92 PRO A N 1
ATOM 747 C CA . PRO A 1 92 ? -5.248 -4.219 11.227 1.00 94.62 92 PRO A CA 1
ATOM 748 C C . PRO A 1 92 ? -4.786 -5.675 11.045 1.00 94.62 92 PRO A C 1
ATOM 750 O O . PRO A 1 92 ? -3.826 -5.920 10.322 1.00 94.62 92 PRO A O 1
ATOM 753 N N . SER A 1 93 ? -5.472 -6.638 11.668 1.00 94.56 93 SER A N 1
ATOM 754 C CA . SER A 1 93 ? -5.193 -8.076 11.535 1.00 94.56 93 SER A CA 1
ATOM 755 C C . SER A 1 93 ? -5.536 -8.656 10.164 1.00 94.56 93 SER A C 1
ATOM 757 O O . SER A 1 93 ? -5.015 -9.706 9.819 1.00 94.56 93 SER A O 1
ATOM 759 N N . GLU A 1 94 ? -6.380 -7.975 9.392 1.00 95.00 94 GLU A N 1
ATOM 760 C CA . GLU A 1 94 ? -6.896 -8.431 8.095 1.00 95.00 94 GLU A CA 1
ATOM 761 C C . GLU A 1 94 ? -6.167 -7.753 6.921 1.00 95.00 94 GLU A C 1
ATOM 763 O O . GLU A 1 94 ? -6.523 -7.948 5.762 1.00 95.00 94 GLU A O 1
ATOM 768 N N . ILE A 1 95 ? -5.140 -6.932 7.187 1.00 94.50 95 ILE A N 1
ATOM 769 C CA . ILE A 1 95 ? -4.390 -6.230 6.131 1.00 94.50 95 ILE A CA 1
ATOM 770 C C . ILE A 1 95 ? -3.769 -7.223 5.148 1.00 94.50 95 ILE A C 1
ATOM 772 O O . ILE A 1 95 ? -3.794 -6.986 3.941 1.00 94.50 95 ILE A O 1
ATOM 776 N N . ASP A 1 96 ? -3.227 -8.335 5.645 1.00 91.44 96 ASP A N 1
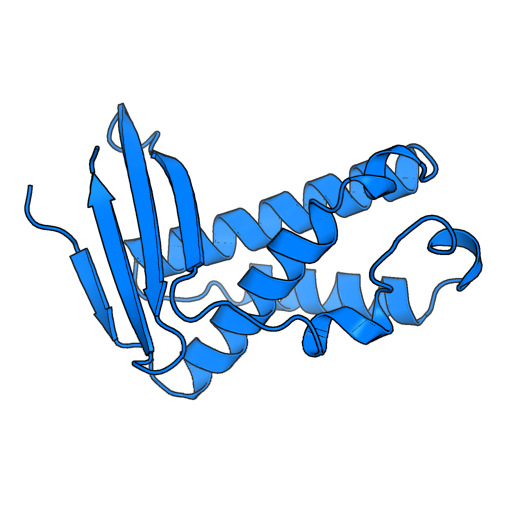ATOM 777 C CA . ASP A 1 96 ? -2.614 -9.355 4.793 1.00 91.44 96 ASP A CA 1
ATOM 778 C C . ASP A 1 96 ? -3.660 -10.108 3.944 1.00 91.44 96 ASP A C 1
ATOM 780 O O . ASP A 1 96 ? -3.316 -10.596 2.864 1.00 91.44 96 ASP A O 1
ATOM 784 N N . ASP A 1 97 ? -4.934 -10.101 4.352 1.00 93.25 97 ASP A N 1
ATOM 785 C CA . ASP A 1 97 ? -6.056 -10.737 3.645 1.00 93.25 97 ASP A CA 1
ATOM 786 C C . ASP A 1 97 ? -6.650 -9.855 2.537 1.00 93.25 97 ASP A C 1
ATOM 788 O O . ASP A 1 97 ? -7.491 -10.308 1.762 1.00 93.25 97 ASP A O 1
ATOM 792 N N . ILE A 1 98 ? -6.206 -8.597 2.415 1.00 94.12 98 ILE A N 1
ATOM 793 C CA . ILE A 1 98 ? -6.631 -7.714 1.325 1.00 94.12 98 ILE A CA 1
ATOM 794 C C . ILE A 1 98 ? -6.239 -8.348 -0.014 1.00 94.12 98 ILE A C 1
ATOM 796 O O . ILE A 1 98 ? -5.056 -8.452 -0.356 1.00 94.12 98 ILE A O 1
ATOM 800 N N . GLU A 1 99 ? -7.242 -8.737 -0.795 1.00 91.94 99 GLU A N 1
ATOM 801 C CA . GLU A 1 99 ? -7.046 -9.266 -2.139 1.00 91.94 99 GLU A CA 1
ATOM 802 C C . GLU A 1 99 ? -6.756 -8.130 -3.124 1.00 91.94 99 GLU A C 1
ATOM 804 O O . GLU A 1 99 ? -7.554 -7.210 -3.318 1.00 91.94 99 GLU A O 1
ATOM 809 N N . LEU A 1 100 ? -5.594 -8.200 -3.775 1.00 92.31 100 LEU A N 1
ATOM 810 C CA . LEU A 1 100 ? -5.265 -7.298 -4.870 1.00 92.31 100 LEU A CA 1
ATOM 811 C C . LEU A 1 100 ? -5.999 -7.751 -6.133 1.00 92.31 100 LEU A C 1
ATOM 813 O O . LEU A 1 100 ? -5.986 -8.929 -6.493 1.00 92.31 100 LEU A O 1
ATOM 817 N N . MET A 1 101 ? -6.621 -6.803 -6.832 1.00 91.00 101 MET A N 1
ATOM 818 C CA . MET A 1 101 ? -7.309 -7.094 -8.087 1.00 91.00 101 MET A CA 1
ATOM 819 C C . MET A 1 101 ? -6.318 -7.562 -9.163 1.00 91.00 101 MET A C 1
ATOM 821 O O . MET A 1 101 ? -5.117 -7.294 -9.089 1.00 91.00 101 MET A O 1
ATOM 825 N N . LYS A 1 102 ? -6.836 -8.215 -10.216 1.00 89.44 102 LYS A N 1
ATOM 826 C CA . LYS A 1 102 ? -6.046 -8.675 -11.379 1.00 89.44 102 LYS A CA 1
ATOM 827 C C . LYS A 1 102 ? -5.142 -7.576 -11.956 1.00 89.44 102 LYS A C 1
ATOM 829 O O . LYS A 1 102 ? -4.055 -7.873 -12.449 1.00 89.44 102 LYS A O 1
ATOM 834 N N . GLU A 1 103 ? -5.617 -6.340 -11.880 1.00 93.75 103 GLU A N 1
ATOM 835 C CA . GLU A 1 103 ? -4.891 -5.117 -12.182 1.00 93.75 103 GLU A CA 1
ATOM 836 C C . GLU A 1 103 ? -5.142 -4.132 -11.039 1.00 93.75 103 GLU A C 1
ATOM 838 O O . GLU A 1 103 ? -6.289 -3.857 -10.685 1.00 93.75 103 GLU A O 1
ATOM 843 N N . THR A 1 104 ? -4.070 -3.624 -10.443 1.00 93.44 104 THR A N 1
ATOM 844 C CA . THR A 1 104 ? -4.117 -2.602 -9.398 1.00 93.44 104 THR A CA 1
ATOM 845 C C . THR A 1 104 ? -3.552 -1.304 -9.959 1.00 93.44 104 THR A C 1
ATOM 847 O O . THR A 1 104 ? -2.402 -1.268 -10.390 1.00 93.44 104 THR A O 1
ATOM 850 N N . LYS A 1 105 ? -4.359 -0.240 -9.938 1.00 93.25 105 LYS A N 1
ATOM 851 C CA . LYS A 1 105 ? -4.027 1.074 -10.497 1.00 93.25 105 LYS A CA 1
ATOM 852 C C . LYS A 1 105 ? -3.842 2.117 -9.399 1.00 93.25 105 LYS A C 1
ATOM 854 O O . LYS A 1 105 ? -4.700 2.256 -8.527 1.00 93.25 105 LYS A O 1
ATOM 859 N N . ILE A 1 106 ? -2.769 2.900 -9.489 1.00 92.62 106 ILE A N 1
ATOM 860 C CA . ILE A 1 106 ? -2.535 4.087 -8.659 1.00 92.62 106 ILE A CA 1
ATOM 861 C C . ILE A 1 106 ? -2.169 5.253 -9.574 1.00 92.62 106 ILE A C 1
ATOM 863 O O . ILE A 1 106 ? -1.167 5.197 -10.280 1.00 92.62 106 ILE A O 1
ATOM 867 N N . SER A 1 107 ? -2.966 6.318 -9.542 1.00 91.56 107 SER A N 1
ATOM 868 C CA . SER A 1 107 ? -2.675 7.564 -10.257 1.00 91.56 107 SER A CA 1
ATOM 869 C C . SER A 1 107 ? -2.082 8.591 -9.303 1.00 91.56 107 SER A C 1
ATOM 871 O O . SER A 1 107 ? -2.543 8.716 -8.165 1.00 91.56 107 SER A O 1
ATOM 873 N N . PHE A 1 108 ? -1.064 9.312 -9.760 1.00 88.75 108 PHE A N 1
ATOM 874 C CA . PHE A 1 108 ? -0.371 10.312 -8.964 1.00 88.75 108 PHE A CA 1
ATOM 875 C C . PHE A 1 108 ? 0.314 11.377 -9.811 1.00 88.75 108 PHE A C 1
ATOM 877 O O . PHE A 1 108 ? 0.636 11.138 -10.966 1.00 88.75 108 PHE A O 1
ATOM 884 N N . PHE A 1 109 ? 0.592 12.527 -9.202 1.00 87.38 109 PHE A N 1
ATOM 885 C CA . PHE A 1 109 ? 1.415 13.561 -9.813 1.00 87.38 109 PHE A CA 1
ATOM 886 C C . PHE A 1 109 ? 2.896 13.298 -9.514 1.00 87.38 109 PHE A C 1
ATOM 888 O O . PHE A 1 109 ? 3.285 13.177 -8.350 1.00 87.38 109 PHE A O 1
ATOM 895 N N . ASP A 1 110 ? 3.713 13.172 -10.557 1.00 85.31 110 ASP A N 1
ATOM 896 C CA . ASP A 1 110 ? 5.161 13.030 -10.451 1.00 85.31 110 ASP A CA 1
ATOM 897 C C . ASP A 1 110 ? 5.815 14.416 -10.408 1.00 85.31 110 ASP A C 1
ATOM 899 O O . ASP A 1 110 ? 5.904 15.102 -11.424 1.00 85.31 110 ASP A O 1
ATOM 903 N N . GLU A 1 111 ? 6.279 14.831 -9.228 1.00 83.06 111 GLU A N 1
ATOM 904 C CA . GLU A 1 111 ? 6.919 16.138 -9.038 1.00 83.06 111 GLU A CA 1
ATOM 905 C C . GLU A 1 111 ? 8.261 16.270 -9.770 1.00 83.06 111 GLU A C 1
ATOM 907 O O . GLU A 1 111 ? 8.588 17.366 -10.229 1.00 83.06 111 GLU A O 1
ATOM 912 N N . ASP A 1 112 ? 9.013 15.173 -9.924 1.00 82.56 112 ASP A N 1
ATOM 913 C CA . ASP A 1 112 ? 10.315 15.183 -10.608 1.00 82.56 112 ASP A CA 1
ATOM 914 C C . ASP A 1 112 ? 10.143 15.504 -12.099 1.00 82.56 112 ASP A C 1
ATOM 916 O O . ASP A 1 112 ? 11.000 16.125 -12.730 1.00 82.56 112 ASP A O 1
ATOM 920 N N . GLU A 1 113 ? 9.020 15.067 -12.666 1.00 83.12 113 GLU A N 1
ATOM 921 C CA . GLU A 1 113 ? 8.713 15.184 -14.089 1.00 83.12 113 GLU A CA 1
ATOM 922 C C . GLU A 1 113 ? 7.615 16.214 -14.400 1.00 83.12 113 GLU A C 1
ATOM 924 O O . GLU A 1 113 ? 7.348 16.479 -15.572 1.00 83.12 113 GLU A O 1
ATOM 929 N N . GLN A 1 114 ? 7.001 16.797 -13.366 1.00 87.94 114 GLN A N 1
ATOM 930 C CA . GLN A 1 114 ? 5.858 17.714 -13.434 1.00 87.94 114 GLN A CA 1
ATOM 931 C C . GLN A 1 114 ? 4.696 17.191 -14.296 1.00 87.94 114 GLN A C 1
ATOM 933 O O . GLN A 1 114 ? 4.118 17.933 -15.092 1.00 87.94 114 GLN A O 1
ATOM 938 N N . ALA A 1 115 ? 4.355 15.910 -14.153 1.00 88.25 115 ALA A N 1
ATOM 939 C CA . ALA A 1 115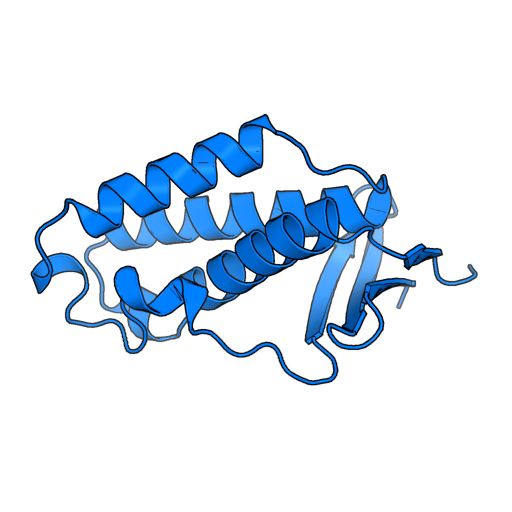 ? 3.331 15.262 -14.968 1.00 88.25 115 ALA A CA 1
ATOM 940 C C . ALA A 1 115 ? 2.504 14.251 -14.173 1.00 88.25 115 ALA A C 1
ATOM 942 O O . ALA A 1 115 ? 2.999 13.602 -13.251 1.00 88.25 115 ALA A O 1
ATOM 943 N N . ASP A 1 116 ? 1.250 14.066 -14.580 1.00 91.75 116 ASP A N 1
ATOM 944 C CA . ASP A 1 116 ? 0.437 12.972 -14.069 1.00 91.75 116 ASP A CA 1
ATOM 945 C C . ASP A 1 116 ? 0.988 11.627 -14.558 1.00 91.75 116 ASP A C 1
ATOM 947 O O . ASP A 1 116 ? 1.382 11.443 -15.712 1.00 91.75 116 ASP A O 1
ATOM 951 N N . SER A 1 117 ? 1.029 10.672 -13.645 1.00 91.94 117 SER A N 1
ATOM 952 C CA . SER A 1 117 ? 1.550 9.333 -13.851 1.00 91.94 117 SER A CA 1
ATOM 953 C C . SER A 1 117 ? 0.597 8.290 -13.290 1.00 91.94 117 SER A C 1
ATOM 955 O O . SER A 1 117 ? -0.240 8.531 -12.417 1.00 91.94 117 SER A O 1
ATOM 957 N N . GLU A 1 118 ? 0.732 7.086 -13.815 1.00 93.69 118 GLU A N 1
ATOM 958 C CA . GLU A 1 118 ? -0.068 5.932 -13.470 1.00 93.69 118 GLU A CA 1
ATOM 959 C C . GLU A 1 118 ? 0.845 4.732 -13.244 1.00 93.69 118 GLU A C 1
ATOM 961 O O . GLU A 1 118 ? 1.616 4.330 -14.116 1.00 93.69 118 GLU A O 1
ATOM 966 N N . LEU A 1 119 ? 0.731 4.143 -12.060 1.00 93.75 119 LEU A N 1
ATOM 967 C CA . LEU A 1 119 ? 1.306 2.854 -11.729 1.00 93.75 119 LEU A CA 1
ATOM 968 C C . LEU A 1 119 ? 0.245 1.778 -11.935 1.00 93.75 119 LEU A C 1
ATOM 970 O O . LEU A 1 119 ? -0.828 1.835 -11.332 1.00 93.75 119 LEU A O 1
ATOM 974 N N . LEU A 1 120 ? 0.577 0.782 -12.747 1.00 95.06 120 LEU A N 1
ATOM 975 C CA . LEU A 1 120 ? -0.204 -0.434 -12.930 1.00 95.06 120 LEU A CA 1
ATOM 976 C C . LEU A 1 120 ? 0.582 -1.614 -12.378 1.00 95.06 120 LEU A C 1
ATOM 978 O O . LEU A 1 120 ? 1.740 -1.825 -12.738 1.00 95.06 120 LEU A O 1
ATOM 982 N N . TYR A 1 121 ? -0.056 -2.394 -11.519 1.00 95.75 121 TYR A N 1
ATOM 983 C CA . TYR A 1 121 ? 0.500 -3.620 -10.976 1.00 95.75 121 TYR A CA 1
ATOM 984 C C . TYR A 1 121 ? -0.366 -4.819 -11.353 1.00 95.75 121 TYR A C 1
ATOM 986 O O . TYR A 1 121 ? -1.582 -4.798 -11.158 1.00 95.75 121 TYR A O 1
ATOM 994 N N . TYR A 1 122 ? 0.276 -5.875 -11.849 1.00 95.38 122 TYR A N 1
ATOM 995 C CA . TYR A 1 122 ? -0.357 -7.141 -12.215 1.00 95.38 122 TYR A CA 1
ATOM 996 C C . TYR A 1 122 ? 0.165 -8.259 -11.293 1.00 95.38 122 TYR A C 1
ATOM 998 O O . TYR A 1 122 ? 1.197 -8.870 -11.602 1.00 95.38 122 TYR A O 1
ATOM 1006 N N . PRO A 1 123 ? -0.532 -8.573 -10.179 1.00 92.69 123 PRO A N 1
ATOM 1007 C CA . PRO A 1 123 ? -0.050 -9.513 -9.156 1.00 92.69 123 PRO A CA 1
ATOM 1008 C C . PRO A 1 123 ? 0.272 -10.916 -9.684 1.00 92.69 123 PRO A C 1
ATOM 1010 O O . PRO A 1 123 ? 1.191 -11.586 -9.217 1.00 92.69 123 PRO A O 1
ATOM 1013 N N . THR A 1 124 ? -0.478 -11.369 -10.693 1.00 92.00 124 THR A N 1
ATOM 1014 C CA . THR A 1 124 ? -0.312 -12.700 -11.304 1.00 92.00 124 THR A CA 1
ATOM 1015 C C . THR A 1 124 ? 0.919 -12.807 -12.200 1.00 92.00 124 THR A C 1
ATOM 1017 O O . THR A 1 124 ? 1.405 -13.908 -12.436 1.00 92.00 124 THR A O 1
ATOM 1020 N N . GLN A 1 125 ? 1.423 -11.676 -12.694 1.00 93.19 125 GLN A N 1
ATOM 1021 C CA . GLN A 1 125 ? 2.562 -11.615 -13.613 1.00 93.19 125 GLN A CA 1
ATOM 1022 C C . GLN A 1 125 ? 3.821 -11.062 -12.935 1.00 93.19 125 GLN A C 1
ATOM 1024 O O . GLN A 1 125 ? 4.889 -11.068 -13.538 1.00 93.19 125 GLN A O 1
ATOM 1029 N N . ASN A 1 126 ? 3.705 -10.570 -11.696 1.00 92.62 126 ASN A N 1
ATOM 1030 C CA . ASN A 1 126 ? 4.748 -9.830 -10.983 1.00 92.62 126 ASN A CA 1
ATOM 1031 C C . ASN A 1 126 ? 5.234 -8.590 -11.761 1.00 92.62 126 ASN A C 1
ATOM 1033 O O . ASN A 1 126 ? 6.388 -8.183 -11.627 1.00 92.62 126 ASN A O 1
ATOM 1037 N N . VAL A 1 127 ? 4.367 -7.997 -12.587 1.00 93.75 127 VAL A N 1
ATOM 1038 C CA . VAL A 1 127 ? 4.713 -6.872 -13.465 1.00 93.75 127 VAL A CA 1
ATOM 1039 C C . VAL A 1 127 ? 4.240 -5.558 -12.859 1.00 93.75 127 VAL A C 1
ATOM 1041 O O . VAL A 1 127 ? 3.081 -5.430 -12.465 1.00 93.75 127 VAL A O 1
ATOM 1044 N N . LEU A 1 128 ? 5.139 -4.578 -12.849 1.00 93.56 128 LEU A N 1
ATOM 1045 C CA . LEU A 1 128 ? 4.867 -3.168 -12.609 1.00 93.56 128 LEU A CA 1
ATOM 1046 C C . LEU A 1 128 ? 5.067 -2.376 -13.895 1.00 93.56 128 LEU A C 1
ATOM 1048 O O . LEU A 1 128 ? 6.110 -2.490 -14.535 1.00 93.56 128 LEU A O 1
ATOM 1052 N N . GLU A 1 129 ? 4.109 -1.527 -14.239 1.00 93.75 129 GLU A N 1
ATOM 1053 C CA . GLU A 1 129 ? 4.237 -0.549 -15.314 1.00 93.75 129 GLU A CA 1
ATOM 1054 C C . GLU A 1 129 ? 4.051 0.853 -14.753 1.00 93.75 129 GLU A C 1
ATOM 1056 O O . GLU A 1 129 ? 3.063 1.130 -14.077 1.00 93.75 129 GLU A O 1
ATOM 1061 N N . LEU A 1 130 ? 4.981 1.746 -15.074 1.00 91.81 130 LEU A N 1
ATOM 1062 C CA . LEU A 1 130 ? 4.831 3.175 -14.847 1.00 91.81 130 LEU A CA 1
ATOM 1063 C C . LEU A 1 130 ? 4.553 3.860 -16.187 1.00 91.81 130 LEU A C 1
ATOM 1065 O O . LEU A 1 130 ? 5.400 3.852 -17.089 1.00 91.81 130 LEU A O 1
ATOM 1069 N N . LYS A 1 131 ? 3.354 4.421 -16.322 1.00 90.50 131 LYS A N 1
ATOM 1070 C CA . LYS A 1 131 ? 2.863 5.157 -17.491 1.00 90.50 131 LYS A CA 1
ATOM 1071 C C . LYS A 1 131 ? 2.776 6.639 -17.152 1.00 90.50 131 LYS A C 1
ATOM 1073 O O . LYS A 1 131 ? 2.337 6.995 -16.069 1.00 90.50 131 LYS A O 1
ATOM 1078 N N . LYS A 1 132 ? 3.176 7.490 -18.093 1.00 84.56 132 LYS A N 1
ATOM 1079 C CA . LYS A 1 132 ? 2.894 8.930 -18.036 1.00 84.56 132 LYS A CA 1
ATOM 1080 C C . LYS A 1 132 ? 1.559 9.177 -18.729 1.00 84.56 132 LYS A C 1
ATOM 1082 O O . LYS A 1 132 ? 1.314 8.531 -19.756 1.00 84.56 132 LYS A O 1
ATOM 1087 N N . LEU A 1 133 ? 0.737 10.051 -18.165 1.00 82.19 133 LEU A N 1
ATOM 1088 C CA . LEU A 1 133 ? -0.553 10.450 -18.726 1.00 82.19 133 LEU A CA 1
ATOM 1089 C C . LEU A 1 133 ? -0.411 11.653 -19.666 1.00 82.19 133 LEU A C 1
ATOM 1091 O O . LEU A 1 133 ? 0.541 12.448 -19.491 1.00 82.19 133 LEU A O 1
#

Radius of gyration: 15.15 Å; chains: 1; bounding box: 29×31×45 Å